Protein AF-A0A2T2S9F9-F1 (afdb_monomer_lite)

Structure (mmCIF, N/CA/C/O backbone):
data_AF-A0A2T2S9F9-F1
#
_entry.id   AF-A0A2T2S9F9-F1
#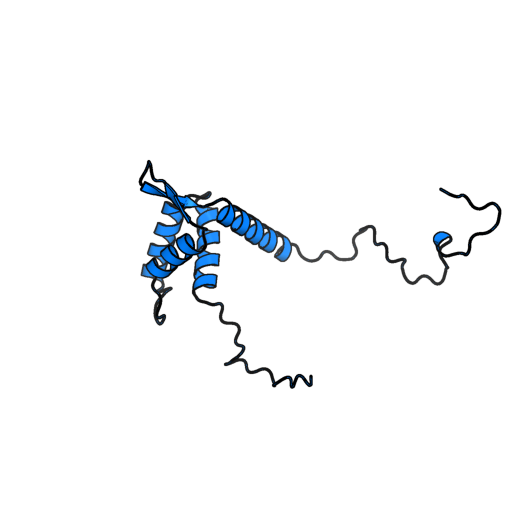
loop_
_atom_site.group_PDB
_atom_site.id
_atom_site.type_symbol
_atom_site.label_atom_id
_atom_site.label_alt_id
_atom_site.label_comp_id
_atom_site.label_asym_id
_atom_site.label_entity_id
_atom_site.label_seq_id
_atom_site.pdbx_PDB_ins_code
_atom_site.Cartn_x
_atom_site.Cartn_y
_atom_site.Cartn_z
_atom_site.occupancy
_atom_site.B_iso_or_equiv
_atom_site.auth_seq_id
_atom_site.auth_comp_id
_atom_site.auth_asym_id
_atom_site.auth_atom_id
_atom_site.pdbx_PDB_model_num
ATOM 1 N N . MET A 1 1 ? 30.263 -14.834 22.578 1.00 55.44 1 MET A N 1
ATOM 2 C CA . MET A 1 1 ? 28.809 -15.093 22.486 1.00 55.44 1 MET A CA 1
ATOM 3 C C . MET A 1 1 ? 28.622 -16.408 21.734 1.00 55.44 1 MET A C 1
ATOM 5 O O . MET A 1 1 ? 29.154 -16.519 20.640 1.00 55.44 1 MET A O 1
ATOM 9 N N . ARG A 1 2 ? 27.994 -17.435 22.327 1.00 53.38 2 ARG A N 1
ATOM 10 C CA . ARG A 1 2 ? 27.664 -18.685 21.612 1.00 53.38 2 ARG A CA 1
ATOM 11 C C . ARG A 1 2 ? 26.220 -18.580 21.139 1.00 53.38 2 ARG A C 1
ATOM 13 O O . ARG A 1 2 ? 25.316 -18.657 21.964 1.00 53.38 2 ARG A O 1
ATOM 20 N N . LEU A 1 3 ? 26.028 -18.392 19.839 1.00 60.91 3 LEU A N 1
ATOM 21 C CA . LEU A 1 3 ? 24.720 -18.535 19.212 1.00 60.91 3 LEU A CA 1
ATOM 22 C C . LEU A 1 3 ? 24.408 -20.034 19.151 1.00 60.91 3 LEU A C 1
ATOM 24 O O . LEU A 1 3 ? 25.190 -20.809 18.600 1.00 60.91 3 LEU A O 1
ATOM 28 N N . ARG A 1 4 ? 23.319 -20.456 19.798 1.00 61.41 4 ARG A N 1
ATOM 29 C CA . ARG A 1 4 ? 22.762 -21.799 19.623 1.00 61.41 4 ARG A CA 1
ATOM 30 C C . ARG A 1 4 ? 21.674 -21.673 18.573 1.00 61.41 4 ARG A C 1
ATOM 32 O O . ARG A 1 4 ? 20.630 -21.101 18.859 1.00 61.41 4 ARG A O 1
ATOM 39 N N . TYR A 1 5 ? 21.950 -22.163 17.375 1.00 69.25 5 TYR A N 1
ATOM 40 C CA . TYR A 1 5 ? 20.922 -22.305 16.357 1.00 69.25 5 TYR A CA 1
ATOM 41 C C . TYR A 1 5 ? 20.004 -23.457 16.774 1.00 69.25 5 TYR A C 1
ATOM 43 O O . TYR A 1 5 ? 20.482 -24.547 17.094 1.00 69.25 5 TYR A O 1
ATOM 51 N N . THR A 1 6 ? 18.708 -23.176 16.866 1.00 79.62 6 THR A N 1
ATOM 52 C CA . THR A 1 6 ? 17.664 -24.190 17.029 1.00 79.62 6 THR A CA 1
ATOM 53 C C . THR A 1 6 ? 17.291 -24.760 15.668 1.00 79.62 6 THR A C 1
ATOM 55 O O . THR A 1 6 ? 17.496 -24.113 14.642 1.00 79.62 6 THR A O 1
ATOM 58 N N . GLU A 1 7 ? 16.771 -25.983 15.664 1.00 77.94 7 GLU A N 1
ATOM 59 C CA . GLU A 1 7 ? 16.262 -26.626 14.455 1.00 77.94 7 GLU A CA 1
ATOM 60 C C . GLU A 1 7 ? 15.059 -25.847 13.899 1.00 77.94 7 GLU A C 1
ATOM 62 O O . GLU A 1 7 ? 14.292 -25.255 14.662 1.00 77.94 7 GLU A O 1
ATOM 67 N N . TRP A 1 8 ? 14.934 -25.817 12.571 1.00 69.62 8 TRP A N 1
ATOM 68 C CA . TRP A 1 8 ? 13.867 -25.105 11.869 1.00 69.62 8 TRP A CA 1
ATOM 69 C C . TRP A 1 8 ? 12.503 -25.742 12.170 1.00 69.62 8 TRP A C 1
ATOM 71 O O . TRP A 1 8 ? 12.283 -26.908 11.849 1.00 69.62 8 TRP A O 1
ATOM 81 N N . ASP A 1 9 ? 11.586 -24.977 12.766 1.00 73.06 9 ASP A N 1
ATOM 82 C CA . ASP A 1 9 ? 10.219 -25.409 13.075 1.00 73.06 9 ASP A CA 1
ATOM 83 C C . ASP A 1 9 ? 9.225 -24.684 12.147 1.00 73.06 9 ASP A C 1
ATOM 85 O O . ASP A 1 9 ? 8.974 -23.500 12.361 1.00 73.06 9 ASP A O 1
ATOM 89 N N . PRO A 1 10 ? 8.622 -25.353 11.143 1.00 62.09 10 PRO A N 1
ATOM 90 C CA . PRO A 1 10 ? 7.686 -24.734 10.199 1.00 62.09 10 PRO A CA 1
ATOM 91 C C . PRO A 1 10 ? 6.437 -24.125 10.845 1.00 62.09 10 PRO A C 1
ATOM 93 O O . PRO A 1 10 ? 5.793 -23.287 10.233 1.00 62.09 10 PRO A O 1
ATOM 96 N N . SER A 1 11 ? 6.071 -24.532 12.063 1.00 62.69 11 SER A N 1
ATOM 97 C CA . SER A 1 11 ? 4.935 -23.945 12.785 1.00 62.69 11 SER A CA 1
ATOM 98 C C . SER A 1 11 ? 5.303 -22.639 13.495 1.00 62.69 11 SER A C 1
ATOM 100 O O . SER A 1 11 ? 4.455 -21.775 13.690 1.00 62.69 11 SER A O 1
ATOM 102 N N . ARG A 1 12 ? 6.582 -22.470 13.857 1.00 57.78 12 ARG A N 1
ATOM 103 C CA . ARG A 1 12 ? 7.119 -21.264 14.514 1.00 57.78 12 ARG A CA 1
ATOM 104 C C . ARG A 1 12 ? 7.865 -20.337 13.563 1.00 57.78 12 ARG A C 1
ATOM 106 O O . ARG A 1 12 ? 8.151 -19.200 13.921 1.00 57.78 12 ARG A O 1
ATOM 113 N N . HIS A 1 13 ? 8.303 -20.857 12.427 1.00 64.75 13 HIS A N 1
ATOM 114 C CA . HIS A 1 13 ? 9.096 -20.184 11.394 1.00 64.75 13 HIS A CA 1
ATOM 115 C C . HIS A 1 13 ? 8.369 -20.254 10.042 1.00 64.75 13 HIS A C 1
ATOM 117 O O . HIS A 1 13 ? 8.976 -20.078 8.990 1.00 64.75 13 HIS A O 1
ATOM 123 N N . GLY A 1 14 ? 7.073 -20.579 10.085 1.00 56.12 14 GLY A N 1
ATOM 124 C CA . GLY A 1 14 ? 6.215 -20.741 8.927 1.00 56.12 14 GLY A CA 1
ATOM 125 C C . GLY A 1 14 ? 6.154 -19.496 8.062 1.00 56.12 14 GLY A C 1
ATOM 126 O O . GLY A 1 14 ? 6.226 -18.368 8.536 1.00 56.12 14 GLY A O 1
ATOM 127 N N . SER A 1 15 ? 6.006 -19.762 6.774 1.00 57.06 15 SER A N 1
ATOM 128 C CA . SER A 1 15 ? 6.021 -18.847 5.639 1.00 57.06 15 SER A CA 1
ATOM 129 C C . SER A 1 15 ? 4.687 -18.137 5.385 1.00 57.06 15 SER A C 1
ATOM 131 O O . SER A 1 15 ? 4.430 -17.750 4.249 1.00 57.06 15 SER A O 1
ATOM 133 N N . GLN A 1 16 ? 3.802 -18.033 6.382 1.00 68.19 16 GLN A N 1
ATOM 134 C CA . GLN A 1 16 ? 2.577 -17.250 6.212 1.00 68.19 16 GLN A CA 1
ATOM 135 C C . GLN A 1 16 ? 2.956 -15.778 6.278 1.00 68.19 16 GLN A C 1
ATOM 137 O O . GLN A 1 16 ? 3.488 -15.314 7.293 1.00 68.19 16 GLN A O 1
ATOM 142 N N . LYS A 1 17 ? 2.747 -15.078 5.161 1.00 79.94 17 LYS A N 1
ATOM 143 C CA . LYS A 1 17 ? 2.916 -13.633 5.119 1.00 79.94 17 LYS A CA 1
ATOM 144 C C . LYS A 1 17 ? 1.980 -13.031 6.180 1.00 79.94 17 LYS A C 1
ATOM 146 O O . LYS A 1 17 ? 0.889 -13.544 6.421 1.00 79.94 17 LYS A O 1
ATOM 151 N N . PRO A 1 18 ? 2.398 -11.984 6.904 1.00 90.19 18 PRO A N 1
ATOM 152 C CA . PRO A 1 18 ? 1.476 -11.239 7.746 1.00 90.19 18 PRO A CA 1
ATOM 153 C C . PRO A 1 18 ? 0.294 -10.744 6.903 1.00 90.19 18 PRO A C 1
ATOM 155 O O . PRO A 1 18 ? 0.521 -10.231 5.814 1.00 90.19 18 PRO A O 1
ATOM 158 N N . LEU A 1 19 ? -0.933 -10.791 7.432 1.00 91.50 19 LEU A N 1
ATOM 159 C CA . LEU A 1 19 ? -2.142 -10.334 6.720 1.00 91.50 19 LEU A CA 1
ATOM 160 C C . LEU A 1 19 ? -1.981 -8.947 6.078 1.00 91.50 19 LEU A C 1
ATOM 162 O O . LEU A 1 19 ? -2.434 -8.717 4.967 1.00 91.50 19 LEU A O 1
ATOM 166 N N . PHE A 1 20 ? -1.303 -8.019 6.763 1.00 94.56 20 PHE A N 1
ATOM 167 C CA . PHE A 1 20 ? -1.023 -6.701 6.191 1.00 94.56 20 PHE A CA 1
ATOM 168 C C . PHE A 1 20 ? -0.222 -6.796 4.888 1.00 94.56 20 PHE A C 1
ATOM 170 O O . PHE A 1 20 ? -0.514 -6.057 3.964 1.00 94.56 20 PHE A O 1
ATOM 177 N N . GLU A 1 21 ? 0.811 -7.641 4.834 1.00 93.00 21 GLU A N 1
ATOM 178 C CA . GLU A 1 21 ? 1.633 -7.808 3.630 1.00 93.00 21 GLU A CA 1
ATOM 179 C C . GLU A 1 21 ? 0.817 -8.447 2.507 1.00 93.00 21 GLU A C 1
ATOM 181 O O . GLU A 1 21 ? 0.895 -7.981 1.382 1.00 93.00 21 GLU A O 1
ATOM 186 N N . GLU A 1 22 ? -0.037 -9.425 2.819 1.00 93.00 22 GLU 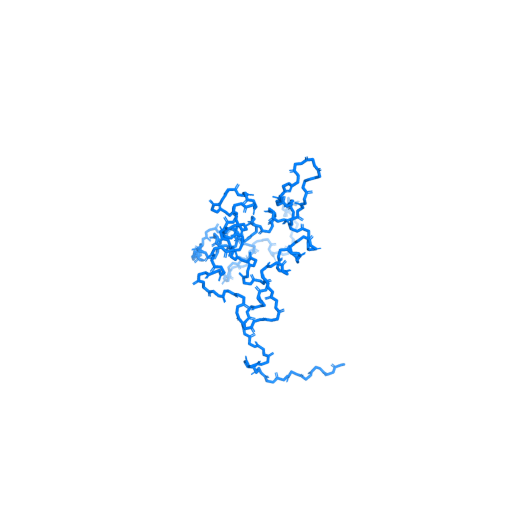A N 1
ATOM 187 C CA . GLU A 1 22 ? -0.940 -10.030 1.829 1.00 93.00 22 GLU A CA 1
ATOM 188 C C . GLU A 1 22 ? -1.921 -9.006 1.238 1.00 93.00 22 GLU A C 1
ATOM 190 O O . GLU A 1 22 ? -2.040 -8.887 0.020 1.00 93.00 22 GLU A O 1
ATOM 195 N N . LEU A 1 23 ? -2.578 -8.215 2.093 1.00 96.25 23 LEU A N 1
ATOM 196 C CA . LEU A 1 23 ? -3.484 -7.149 1.657 1.00 96.25 23 LEU A CA 1
ATOM 197 C C . LEU A 1 23 ? -2.742 -6.008 0.955 1.00 96.25 23 LEU A C 1
ATOM 199 O O . LEU A 1 23 ? -3.305 -5.367 0.073 1.00 96.25 23 LEU A O 1
ATOM 203 N N . PHE A 1 24 ? -1.495 -5.731 1.342 1.00 96.81 24 PHE A N 1
ATOM 204 C CA . PHE A 1 24 ? -0.682 -4.695 0.717 1.00 96.81 24 PHE A CA 1
ATOM 205 C C . PHE A 1 24 ? -0.257 -5.087 -0.693 1.00 96.81 24 PHE A C 1
ATOM 207 O O . PHE A 1 24 ? -0.410 -4.264 -1.588 1.00 96.81 24 PHE A O 1
ATOM 214 N N . ASP A 1 25 ? 0.202 -6.322 -0.892 1.00 95.12 25 ASP A N 1
ATOM 215 C CA . ASP A 1 25 ? 0.533 -6.847 -2.217 1.00 95.12 25 ASP A CA 1
ATOM 216 C C . ASP A 1 25 ? -0.708 -6.778 -3.126 1.00 95.12 25 ASP A C 1
ATOM 218 O O . ASP A 1 25 ? -0.665 -6.164 -4.189 1.00 95.12 25 ASP A O 1
ATOM 222 N N . LEU A 1 26 ? -1.860 -7.268 -2.646 1.00 96.19 26 LEU A N 1
ATOM 223 C CA . LEU A 1 26 ? -3.123 -7.183 -3.387 1.00 96.19 26 LEU A CA 1
ATOM 224 C C . LEU A 1 26 ? -3.531 -5.731 -3.687 1.00 96.19 26 LEU A C 1
ATOM 226 O O . LEU A 1 26 ? -3.981 -5.420 -4.786 1.00 96.19 26 LEU A O 1
ATOM 230 N N . PHE A 1 27 ? -3.375 -4.817 -2.730 1.00 97.44 27 PHE A N 1
ATOM 231 C CA . PHE A 1 27 ? -3.656 -3.398 -2.942 1.00 97.44 27 PHE A CA 1
ATOM 232 C C . PHE A 1 27 ? -2.735 -2.772 -4.000 1.00 97.44 27 PHE A C 1
ATOM 234 O O . PHE A 1 27 ? -3.196 -1.946 -4.785 1.00 97.44 27 PHE A O 1
ATOM 241 N N . GLN A 1 28 ? -1.453 -3.151 -4.046 1.00 96.19 28 GLN A N 1
ATOM 242 C CA . GLN A 1 28 ? -0.524 -2.691 -5.082 1.00 96.19 28 GLN A CA 1
ATOM 243 C C . GLN A 1 28 ? -0.946 -3.186 -6.471 1.00 96.19 28 GLN A C 1
ATOM 245 O O . GLN A 1 28 ? -0.954 -2.384 -7.407 1.00 96.19 28 GLN A O 1
ATOM 250 N N . ASP A 1 29 ? -1.373 -4.444 -6.585 1.00 95.50 29 ASP A N 1
ATOM 251 C CA . ASP A 1 29 ? -1.896 -4.998 -7.837 1.00 95.50 29 ASP A CA 1
ATOM 252 C C . ASP A 1 29 ? -3.144 -4.229 -8.295 1.00 95.50 29 ASP A C 1
ATOM 254 O O . ASP A 1 29 ? -3.259 -3.837 -9.458 1.00 95.50 29 ASP A O 1
ATOM 258 N N . LEU A 1 30 ? -4.078 -3.957 -7.379 1.00 97.00 30 LEU A N 1
ATOM 259 C CA . LEU A 1 30 ? -5.287 -3.188 -7.683 1.00 97.00 30 LEU A CA 1
ATOM 260 C C . LEU A 1 30 ? -4.953 -1.755 -8.108 1.00 97.00 30 LEU A C 1
ATOM 262 O O . LEU A 1 30 ? -5.505 -1.282 -9.097 1.00 97.00 30 LEU A O 1
ATOM 266 N N . LEU A 1 31 ? -4.010 -1.094 -7.429 1.00 96.06 31 LEU A N 1
ATOM 267 C CA . LEU A 1 31 ? -3.531 0.238 -7.806 1.00 96.06 31 LEU A CA 1
ATOM 268 C C . LEU A 1 31 ? -2.956 0.282 -9.223 1.00 96.06 31 LEU A C 1
ATOM 270 O O . LEU A 1 31 ? -3.122 1.282 -9.919 1.00 96.06 31 LEU A O 1
ATOM 274 N N . GLU A 1 32 ? -2.262 -0.766 -9.666 1.00 93.88 32 GLU A N 1
ATOM 275 C CA . GLU A 1 32 ? -1.793 -0.840 -11.050 1.00 93.88 32 GLU A CA 1
ATOM 276 C C . GLU A 1 32 ? -2.971 -0.886 -12.033 1.00 93.88 32 GLU A C 1
ATOM 278 O O . GLU A 1 32 ? -2.991 -0.147 -13.022 1.00 93.88 32 GLU A O 1
ATOM 283 N N . HIS A 1 33 ? -3.988 -1.695 -11.729 1.00 95.50 33 HIS A N 1
ATOM 284 C CA . HIS A 1 33 ? -5.167 -1.860 -12.579 1.00 95.50 33 HIS A CA 1
ATOM 285 C C . HIS A 1 33 ? -6.078 -0.625 -12.607 1.00 95.50 33 HIS A C 1
ATOM 287 O O . HIS A 1 33 ? -6.742 -0.391 -13.618 1.00 95.50 33 HIS A O 1
ATOM 293 N N . THR A 1 34 ? -6.074 0.187 -11.549 1.00 96.12 34 THR A N 1
ATOM 294 C CA . THR A 1 34 ? -6.812 1.460 -11.463 1.00 96.12 34 THR A CA 1
ATOM 295 C C . THR A 1 34 ? -5.964 2.669 -11.871 1.00 96.12 34 THR A C 1
ATOM 297 O O . THR A 1 34 ? -6.342 3.815 -11.641 1.00 96.12 34 THR A O 1
ATOM 300 N N . ALA A 1 35 ? -4.796 2.447 -12.487 1.00 93.38 35 ALA A N 1
ATOM 301 C CA . ALA A 1 35 ? -3.877 3.504 -12.917 1.00 93.38 35 ALA A CA 1
ATOM 302 C C . ALA A 1 35 ? -3.471 4.487 -11.794 1.00 93.38 35 ALA A C 1
ATOM 304 O O . ALA A 1 35 ? -3.187 5.660 -12.052 1.00 93.38 35 ALA A O 1
ATOM 305 N N . GLY A 1 36 ? -3.395 3.995 -10.556 1.00 92.25 36 GLY A N 1
ATOM 306 C CA . GLY A 1 36 ? -3.006 4.753 -9.370 1.00 92.25 36 GLY A CA 1
ATOM 307 C C . GLY A 1 36 ? -4.158 5.431 -8.626 1.00 92.25 36 GLY A C 1
ATOM 308 O O . GLY A 1 36 ? -3.883 6.134 -7.653 1.00 92.25 36 GLY A O 1
ATOM 309 N N . ASP A 1 37 ? -5.412 5.230 -9.041 1.00 95.12 37 ASP A N 1
ATOM 310 C CA . ASP A 1 37 ? -6.580 5.708 -8.299 1.00 95.12 37 ASP A CA 1
ATOM 311 C C . ASP A 1 37 ? -6.744 4.899 -7.001 1.00 95.12 37 ASP A C 1
ATOM 313 O O . ASP A 1 37 ? -7.037 3.698 -7.018 1.00 95.12 37 ASP A O 1
ATOM 317 N N . ALA A 1 38 ? -6.491 5.562 -5.870 1.00 95.75 38 ALA A N 1
ATOM 318 C CA . ALA A 1 38 ? -6.520 4.939 -4.554 1.00 95.75 38 ALA A CA 1
ATOM 319 C C . ALA A 1 38 ? -7.944 4.635 -4.083 1.00 95.75 38 ALA A C 1
ATOM 321 O O . ALA A 1 38 ? -8.144 3.623 -3.415 1.00 95.75 38 ALA A O 1
ATOM 322 N N . GLU A 1 39 ? -8.915 5.491 -4.403 1.00 95.38 39 GLU A N 1
ATOM 323 C CA . GLU A 1 39 ? -10.302 5.298 -3.981 1.00 95.38 39 GLU A CA 1
ATOM 324 C C . GLU A 1 39 ? -10.897 4.099 -4.712 1.00 95.38 39 GLU A C 1
ATOM 326 O O . GLU A 1 39 ? -11.425 3.189 -4.072 1.00 95.38 39 GLU A O 1
ATOM 331 N N . GLU A 1 40 ? -10.700 4.031 -6.031 1.00 96.69 40 GLU A N 1
ATOM 332 C CA . GLU A 1 40 ? -11.166 2.897 -6.828 1.00 96.69 40 GLU A CA 1
ATOM 333 C C . GLU A 1 40 ? -10.498 1.583 -6.391 1.00 96.69 40 GLU A C 1
ATOM 335 O O . GLU A 1 40 ? -11.175 0.566 -6.221 1.00 96.69 40 GLU A O 1
ATOM 340 N N . ALA A 1 41 ? -9.186 1.599 -6.127 1.00 97.56 41 ALA A N 1
ATOM 341 C CA . ALA A 1 41 ? -8.467 0.412 -5.664 1.00 97.56 41 ALA A CA 1
ATOM 342 C C . ALA A 1 41 ? -8.970 -0.078 -4.294 1.00 97.56 41 ALA A C 1
ATOM 344 O O . ALA A 1 41 ? -9.136 -1.283 -4.088 1.00 97.56 41 ALA A O 1
ATOM 345 N N . LEU A 1 42 ? -9.239 0.837 -3.356 1.00 96.88 42 LE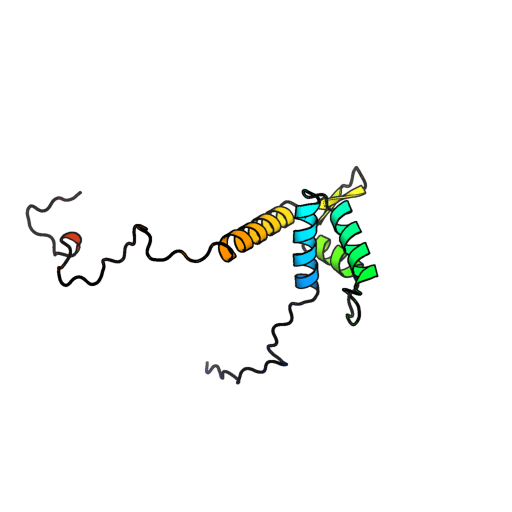U A N 1
ATOM 346 C CA . LEU A 1 42 ? -9.793 0.498 -2.042 1.00 96.88 42 LEU A CA 1
ATOM 347 C C . LEU A 1 42 ? -11.227 -0.033 -2.140 1.00 96.88 42 LEU A C 1
ATOM 349 O O . LEU A 1 42 ? -11.580 -0.975 -1.428 1.00 96.88 42 LEU A O 1
ATOM 353 N N . ASP A 1 43 ? -12.039 0.520 -3.037 1.00 97.31 43 ASP A N 1
ATOM 354 C CA . ASP A 1 43 ? -13.395 0.037 -3.288 1.00 97.31 43 ASP A CA 1
ATOM 355 C C . ASP A 1 43 ? -13.400 -1.365 -3.907 1.00 97.31 43 ASP A C 1
ATOM 357 O O . ASP A 1 43 ? -14.248 -2.196 -3.566 1.00 97.31 43 ASP A O 1
ATOM 361 N N . TRP A 1 44 ? -12.454 -1.675 -4.795 1.00 98.06 44 TRP A N 1
ATOM 362 C CA . TRP A 1 44 ? -12.297 -3.028 -5.336 1.00 98.06 44 TRP A CA 1
ATOM 363 C C . TRP A 1 44 ? -11.799 -4.002 -4.268 1.00 98.06 44 TRP A C 1
ATOM 365 O O . TRP A 1 44 ? -12.296 -5.125 -4.183 1.00 98.06 44 TRP A O 1
ATOM 375 N N . LEU A 1 45 ? -10.877 -3.567 -3.407 1.00 97.56 45 LEU A N 1
ATOM 376 C CA . LEU A 1 45 ? -10.383 -4.375 -2.294 1.00 97.56 45 LEU A CA 1
ATOM 377 C C . LEU A 1 45 ? -11.504 -4.736 -1.308 1.00 97.56 45 LEU A C 1
ATOM 379 O O . LEU A 1 45 ? -11.585 -5.879 -0.864 1.00 97.56 45 LEU A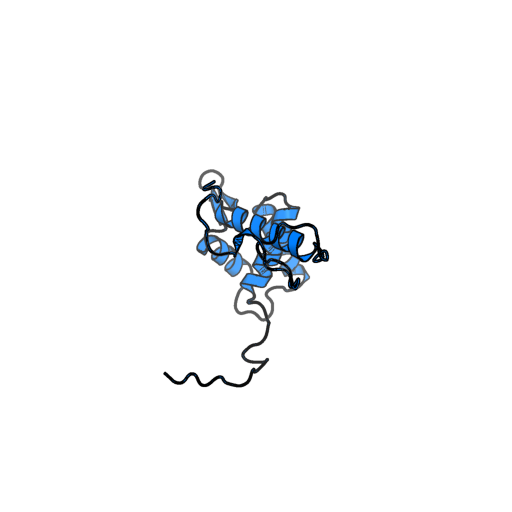 O 1
ATOM 383 N N . ARG A 1 46 ? -12.410 -3.792 -1.023 1.00 97.19 46 ARG A N 1
ATOM 384 C CA . ARG A 1 46 ? -13.619 -4.022 -0.211 1.00 97.19 46 ARG A CA 1
ATOM 385 C C . ARG A 1 46 ? -14.546 -5.059 -0.834 1.00 97.19 46 ARG A C 1
ATOM 387 O O . ARG A 1 46 ? -14.968 -5.986 -0.155 1.00 97.19 46 ARG A O 1
ATOM 394 N N . GLN A 1 47 ? -14.806 -4.948 -2.135 1.00 97.31 47 GLN A N 1
ATOM 395 C CA . GLN A 1 47 ? -15.623 -5.930 -2.855 1.00 97.31 47 GLN A CA 1
ATOM 396 C C . GLN A 1 47 ? -15.000 -7.332 -2.845 1.00 97.31 47 GLN A C 1
ATOM 398 O O . GLN A 1 47 ? -15.724 -8.326 -2.817 1.00 97.31 47 GLN A O 1
ATOM 403 N N . LEU A 1 48 ? -13.668 -7.423 -2.873 1.00 97.19 48 LEU A N 1
ATOM 404 C CA . LEU A 1 48 ? -12.960 -8.696 -2.766 1.00 97.19 48 LEU A CA 1
ATOM 405 C C . LEU A 1 48 ? -13.035 -9.282 -1.353 1.00 97.19 48 LEU A C 1
ATOM 407 O O . LEU A 1 48 ? -13.253 -10.485 -1.235 1.00 97.19 48 LEU A O 1
ATOM 411 N N . ASP A 1 49 ? -12.902 -8.466 -0.305 1.00 96.19 49 ASP A N 1
ATOM 412 C CA . ASP A 1 49 ? -13.095 -8.905 1.087 1.00 96.19 49 ASP A CA 1
ATOM 413 C C . ASP A 1 49 ? -14.519 -9.426 1.310 1.00 96.19 49 ASP A C 1
ATOM 415 O O . ASP A 1 49 ? -14.681 -10.536 1.803 1.00 96.19 49 ASP A O 1
ATOM 419 N N . ASP A 1 50 ? -15.540 -8.721 0.815 1.00 95.56 50 ASP A N 1
ATOM 420 C CA . ASP A 1 50 ? -16.941 -9.163 0.892 1.00 95.56 50 ASP A CA 1
ATOM 421 C C . ASP A 1 50 ? -17.206 -10.494 0.155 1.00 95.56 50 ASP A C 1
ATOM 423 O O . ASP A 1 50 ? -18.130 -11.235 0.499 1.00 95.56 50 ASP A O 1
ATOM 427 N N . ALA A 1 51 ? -16.447 -10.786 -0.906 1.00 96.19 51 ALA A N 1
ATOM 428 C CA . ALA A 1 51 ? -16.641 -11.971 -1.743 1.00 96.19 51 ALA A CA 1
ATOM 429 C C . ALA A 1 51 ? -15.797 -13.183 -1.315 1.00 96.19 51 ALA A C 1
ATOM 431 O O . ALA A 1 51 ? -16.146 -14.321 -1.650 1.00 96.19 51 ALA A O 1
ATOM 432 N N . HIS A 1 52 ? -14.666 -12.938 -0.655 1.00 95.50 52 HIS A N 1
ATOM 433 C CA . HIS A 1 52 ? -13.644 -13.944 -0.368 1.00 95.50 52 HIS A CA 1
ATOM 434 C C . HIS A 1 52 ? -13.205 -13.989 1.093 1.00 95.50 52 HIS A C 1
ATOM 436 O O . HIS A 1 52 ? -12.305 -14.768 1.404 1.00 95.50 52 HIS A O 1
ATOM 442 N N . ASP A 1 53 ? -13.829 -13.191 1.959 1.00 93.62 53 ASP A N 1
ATOM 443 C CA . ASP A 1 53 ? -13.604 -13.203 3.399 1.00 93.62 53 ASP A CA 1
ATOM 444 C C . ASP A 1 53 ? -12.108 -13.006 3.739 1.00 93.62 53 ASP A C 1
ATOM 446 O O . ASP A 1 53 ? -11.533 -13.717 4.566 1.00 93.62 53 ASP A O 1
ATOM 450 N N . LEU A 1 54 ? -11.442 -12.049 3.069 1.00 92.06 54 LEU A N 1
ATOM 451 C CA . LEU A 1 54 ? -9.980 -11.852 3.130 1.00 92.06 54 LEU A CA 1
ATOM 452 C C . LEU A 1 54 ? -9.473 -11.588 4.555 1.00 92.06 54 LEU A C 1
ATOM 454 O O . LEU A 1 54 ? -8.326 -11.895 4.883 1.00 92.06 54 LEU A O 1
ATOM 458 N N . THR A 1 55 ? -10.318 -11.004 5.400 1.00 91.44 55 THR A N 1
ATOM 459 C CA . THR A 1 55 ? -10.016 -10.703 6.802 1.00 91.44 55 THR A CA 1
ATOM 460 C C . THR A 1 55 ? -10.641 -11.686 7.798 1.00 91.44 55 THR A C 1
ATOM 462 O O . THR A 1 55 ? -10.445 -11.546 9.010 1.00 91.44 55 THR A O 1
ATOM 465 N N . GLU A 1 56 ? -11.353 -12.719 7.337 1.00 90.62 56 GLU A N 1
ATOM 466 C CA . GLU A 1 56 ? -12.017 -13.671 8.228 1.00 90.62 56 GLU A CA 1
ATOM 467 C C . GLU A 1 56 ? -11.005 -14.504 9.032 1.00 90.62 56 GLU A C 1
ATOM 469 O O . GLU A 1 56 ? -10.001 -15.011 8.533 1.00 90.62 56 GLU A O 1
ATOM 474 N N . GLY A 1 57 ? -11.265 -14.638 10.337 1.00 85.69 57 GLY A N 1
ATOM 475 C CA . GLY A 1 57 ? -10.377 -15.351 11.259 1.00 85.69 57 GLY A CA 1
ATOM 476 C C . GLY A 1 57 ? -9.177 -14.532 11.756 1.00 85.69 57 GLY A C 1
ATOM 477 O O . GLY A 1 57 ? -8.377 -15.056 12.532 1.00 85.69 57 GLY A O 1
ATOM 478 N N . SER A 1 58 ? -9.070 -13.259 11.362 1.00 87.81 58 SER A N 1
ATOM 479 C CA . SER A 1 58 ? -8.106 -12.284 11.884 1.00 87.81 58 SER A CA 1
ATOM 480 C C . SER A 1 58 ? -8.727 -11.388 12.963 1.00 87.81 58 SER A C 1
ATOM 482 O O . SER A 1 58 ? -9.927 -11.129 12.968 1.00 87.81 58 SER A O 1
ATOM 484 N N . ASP A 1 59 ? -7.890 -10.851 13.856 1.00 90.38 59 ASP A N 1
ATOM 485 C CA . ASP A 1 59 ? -8.278 -9.788 14.798 1.00 90.38 59 ASP A CA 1
ATOM 486 C C . ASP A 1 59 ? -8.322 -8.391 14.140 1.00 90.38 59 ASP A C 1
ATOM 488 O O . ASP A 1 59 ? -8.682 -7.409 14.789 1.00 90.38 59 ASP A O 1
ATOM 492 N N . LYS A 1 60 ? -7.886 -8.287 12.878 1.00 90.94 60 LYS A N 1
ATOM 493 C CA . LYS A 1 60 ? -7.818 -7.050 12.091 1.00 90.94 60 LYS A CA 1
ATOM 494 C C . LYS A 1 60 ? -8.834 -7.069 10.959 1.00 90.94 60 LYS A C 1
ATOM 496 O O . LYS A 1 60 ? -8.925 -8.064 10.246 1.00 90.94 60 LYS A O 1
ATOM 501 N N . THR A 1 61 ? -9.491 -5.936 10.762 1.00 94.25 61 THR A N 1
ATOM 502 C CA . THR A 1 61 ? -10.439 -5.672 9.674 1.00 94.25 61 THR A CA 1
ATOM 503 C C . THR A 1 61 ? -9.774 -4.962 8.495 1.00 94.25 61 THR A C 1
ATOM 505 O O . THR A 1 61 ? -8.623 -4.515 8.578 1.00 94.25 61 THR A O 1
ATOM 508 N N . LEU A 1 62 ? -10.512 -4.803 7.394 1.00 94.94 62 LEU A N 1
ATOM 509 C CA . LEU A 1 62 ? -10.037 -4.032 6.250 1.00 94.94 62 LEU A CA 1
ATOM 510 C C . LEU A 1 62 ? -9.895 -2.533 6.570 1.00 94.94 62 LEU A C 1
ATOM 512 O O . LEU A 1 62 ? -8.970 -1.883 6.088 1.00 94.94 62 LEU A O 1
ATOM 516 N N . ASP A 1 63 ? -10.741 -1.988 7.446 1.00 94.75 63 ASP A N 1
ATOM 517 C CA . ASP A 1 63 ? -10.591 -0.607 7.916 1.00 94.75 63 ASP A CA 1
ATOM 518 C C . ASP A 1 63 ? -9.308 -0.434 8.749 1.00 94.75 63 ASP A C 1
ATOM 520 O O . ASP A 1 63 ? -8.601 0.564 8.594 1.00 94.75 63 ASP A O 1
ATOM 524 N N . ASP A 1 64 ? -8.928 -1.434 9.558 1.00 96.06 64 ASP A N 1
ATOM 525 C CA . ASP A 1 64 ? -7.637 -1.421 10.264 1.00 96.06 64 ASP A CA 1
ATOM 526 C C . ASP A 1 64 ? -6.454 -1.419 9.287 1.00 96.06 64 ASP A C 1
ATOM 528 O O . ASP A 1 64 ? -5.436 -0.770 9.544 1.00 96.06 64 ASP A O 1
ATOM 532 N N . PHE A 1 65 ? -6.574 -2.126 8.159 1.00 96.81 65 PHE A N 1
ATOM 533 C CA . PHE A 1 65 ? -5.572 -2.105 7.095 1.00 96.81 65 PHE A CA 1
ATOM 534 C C . PHE A 1 65 ? -5.452 -0.714 6.454 1.00 96.81 65 PHE A C 1
ATOM 536 O O . PHE A 1 65 ? -4.335 -0.209 6.316 1.00 96.81 65 PHE A O 1
ATOM 543 N N . ILE A 1 66 ? -6.573 -0.060 6.134 1.00 95.75 66 ILE A N 1
ATOM 544 C CA . ILE A 1 66 ? -6.595 1.298 5.563 1.00 95.75 66 ILE A CA 1
ATOM 545 C C . ILE A 1 66 ? -5.955 2.306 6.526 1.00 95.75 66 ILE A C 1
ATOM 547 O O . ILE A 1 66 ? -5.097 3.103 6.132 1.00 95.75 66 ILE A O 1
ATOM 551 N N . GLU A 1 67 ? -6.299 2.246 7.810 1.00 95.88 67 GLU A N 1
ATOM 552 C CA . GLU A 1 67 ? -5.680 3.100 8.827 1.00 95.88 67 GLU A CA 1
ATOM 553 C C . GLU A 1 67 ? -4.187 2.793 9.000 1.00 95.88 67 GLU A C 1
ATOM 555 O O . GLU A 1 67 ? -3.360 3.694 9.185 1.00 95.88 67 GLU A O 1
ATOM 560 N N . GLU A 1 68 ? -3.792 1.526 8.868 1.00 96.88 68 GLU A N 1
ATOM 561 C CA . GLU A 1 68 ? -2.389 1.133 8.863 1.00 96.88 68 GLU A CA 1
ATOM 562 C C . GLU A 1 68 ? -1.635 1.673 7.629 1.00 96.88 68 GLU A C 1
ATOM 564 O O . GLU A 1 68 ? -0.488 2.111 7.776 1.00 96.88 68 GLU A O 1
ATOM 569 N N . LEU A 1 69 ? -2.263 1.748 6.447 1.00 97.19 69 LEU A N 1
ATOM 570 C CA . LEU A 1 69 ? -1.696 2.402 5.258 1.00 97.19 69 LEU A CA 1
ATOM 571 C C . LEU A 1 69 ? -1.452 3.896 5.492 1.00 97.19 69 LEU A C 1
ATOM 573 O O . LEU A 1 69 ? -0.346 4.380 5.218 1.00 97.19 69 LEU A O 1
ATOM 577 N N . LYS A 1 70 ? -2.435 4.616 6.046 1.00 95.75 70 LYS A N 1
ATOM 578 C CA . LYS A 1 70 ? -2.296 6.037 6.413 1.00 95.75 70 LYS A CA 1
ATOM 579 C C . LYS A 1 70 ? -1.174 6.231 7.430 1.00 95.75 70 LYS A C 1
ATOM 581 O O . LYS A 1 70 ? -0.261 7.028 7.220 1.00 95.75 70 LYS A O 1
ATOM 586 N N . LYS A 1 71 ? -1.154 5.422 8.495 1.00 96.81 71 LYS A N 1
ATOM 587 C CA . LYS A 1 71 ? -0.119 5.465 9.544 1.00 96.81 71 LYS A CA 1
ATOM 588 C C . LYS A 1 71 ? 1.283 5.184 9.006 1.00 96.81 71 LYS A C 1
ATOM 590 O O . LYS A 1 71 ? 2.256 5.793 9.451 1.00 96.81 71 LYS A O 1
ATOM 595 N N . ARG A 1 72 ? 1.409 4.251 8.060 1.00 96.50 72 ARG A N 1
ATOM 596 C CA . ARG A 1 72 ? 2.675 3.943 7.379 1.00 96.50 72 ARG A CA 1
ATOM 597 C C . ARG A 1 72 ? 3.023 4.985 6.306 1.00 96.50 72 ARG A C 1
ATOM 599 O O . ARG A 1 72 ? 4.131 4.919 5.769 1.00 96.50 72 ARG A O 1
ATOM 606 N N . GLY A 1 73 ? 2.145 5.947 6.025 1.00 96.62 73 GLY A N 1
ATOM 607 C CA . GLY A 1 73 ? 2.354 7.034 5.072 1.00 96.62 73 GLY A CA 1
ATOM 608 C C . GLY A 1 73 ? 2.239 6.602 3.614 1.00 96.62 73 GLY A C 1
ATOM 609 O O . GLY A 1 73 ? 2.905 7.190 2.767 1.00 96.62 73 GLY A O 1
ATOM 610 N N . TYR A 1 74 ? 1.477 5.547 3.324 1.00 97.06 74 TYR A N 1
ATOM 611 C CA . TYR A 1 74 ? 1.164 5.116 1.957 1.00 97.06 74 TYR A CA 1
ATOM 612 C C . TYR A 1 74 ? -0.035 5.861 1.374 1.00 97.06 74 TYR A C 1
ATOM 614 O O . TYR A 1 74 ? -0.052 6.124 0.176 1.00 97.06 74 TYR A O 1
ATOM 622 N N . LEU A 1 75 ? -0.973 6.257 2.233 1.00 96.50 75 LEU A N 1
ATOM 623 C CA . LEU A 1 75 ? -2.132 7.067 1.883 1.00 96.50 75 LEU A CA 1
ATOM 624 C C . LEU A 1 75 ? -2.080 8.416 2.600 1.00 96.50 75 LEU A C 1
ATOM 626 O O . LEU A 1 75 ? -1.521 8.523 3.697 1.00 96.50 75 LEU A O 1
ATOM 630 N N . ARG A 1 76 ? -2.679 9.427 1.978 1.00 94.25 76 ARG A N 1
ATOM 631 C CA . ARG A 1 76 ? -2.971 10.737 2.567 1.00 94.25 76 ARG A CA 1
ATOM 632 C C . ARG A 1 76 ? -4.409 11.129 2.241 1.00 94.25 76 ARG A C 1
ATOM 634 O O . ARG A 1 76 ? -4.937 10.690 1.227 1.00 94.25 76 ARG A O 1
ATOM 641 N N . GLU A 1 77 ? -5.007 11.946 3.093 1.00 89.94 77 GLU A N 1
ATOM 642 C CA . GLU A 1 77 ? -6.263 12.628 2.777 1.00 89.94 77 GLU A CA 1
ATOM 643 C C . GLU A 1 77 ? -5.926 13.998 2.187 1.00 89.94 77 GLU A C 1
ATOM 645 O O . GLU A 1 77 ? -5.070 14.711 2.726 1.00 89.94 77 GLU A O 1
ATOM 650 N N . ASP A 1 78 ? -6.555 14.339 1.068 1.00 83.19 78 ASP A N 1
ATOM 651 C CA . ASP A 1 78 ? -6.538 15.692 0.533 1.00 83.19 78 ASP A CA 1
ATOM 652 C C . ASP A 1 78 ? -7.493 16.561 1.367 1.00 83.19 78 ASP A C 1
ATOM 654 O O . ASP A 1 78 ? -8.688 16.282 1.468 1.00 83.19 78 ASP A O 1
ATOM 658 N N . GLU A 1 79 ? -6.966 17.599 2.020 1.00 75.12 79 GLU A N 1
ATOM 659 C CA . GLU A 1 79 ? -7.755 18.470 2.902 1.00 75.12 79 GLU A CA 1
ATOM 660 C C . GLU A 1 79 ? -8.748 19.365 2.134 1.00 75.12 79 GLU A C 1
ATOM 662 O O . GLU A 1 79 ? -9.694 19.876 2.741 1.00 75.12 79 GLU A O 1
ATOM 667 N N . GLU A 1 80 ? -8.549 19.580 0.829 1.00 75.19 80 GLU A N 1
ATOM 668 C CA . GLU A 1 80 ? -9.415 20.420 -0.004 1.00 75.19 80 GLU A CA 1
ATOM 669 C C . GLU A 1 80 ? -10.589 19.627 -0.589 1.00 75.19 80 GLU A C 1
ATOM 671 O O . GLU A 1 80 ? -11.717 20.129 -0.593 1.00 75.19 80 GLU A O 1
ATOM 676 N N . GLU A 1 81 ? -10.347 18.394 -1.041 1.00 73.19 81 GLU A N 1
ATOM 677 C CA . GLU A 1 81 ? -11.372 17.558 -1.687 1.00 73.19 81 GLU A CA 1
ATOM 678 C C . GLU A 1 81 ? -11.926 16.440 -0.790 1.00 73.19 81 GLU A C 1
ATOM 680 O O . GLU A 1 81 ? -12.987 15.885 -1.078 1.00 73.19 81 GLU A O 1
ATOM 685 N N . GLY A 1 82 ? -11.267 16.144 0.335 1.00 79.25 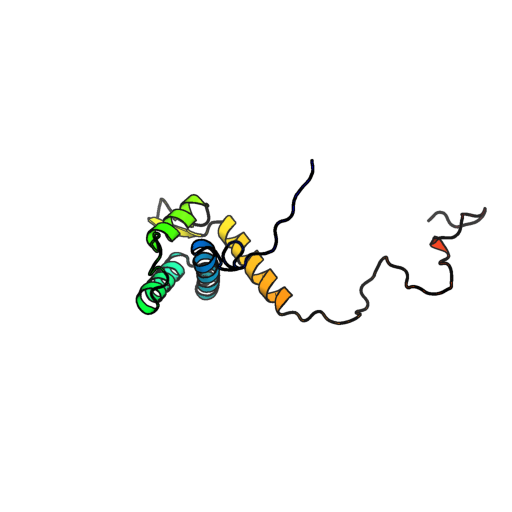82 GLY A N 1
ATOM 686 C CA . GLY A 1 82 ? -11.638 15.046 1.231 1.00 79.25 82 GLY A CA 1
ATOM 687 C C . GLY A 1 82 ? -11.404 13.659 0.627 1.00 79.25 82 GLY A C 1
ATOM 688 O O . GLY A 1 82 ? -11.948 12.681 1.138 1.00 79.25 82 GLY A O 1
ATOM 689 N N . THR A 1 83 ? -10.633 13.586 -0.457 1.00 84.88 83 THR A N 1
ATOM 690 C CA . THR A 1 83 ? -10.329 12.366 -1.206 1.00 84.88 83 THR A CA 1
ATOM 691 C C . THR A 1 83 ? -9.085 11.684 -0.653 1.00 84.88 83 THR A C 1
ATOM 693 O O . THR A 1 83 ? -8.199 12.312 -0.061 1.00 84.88 83 THR A O 1
ATOM 696 N N . VAL A 1 84 ? -9.017 10.365 -0.811 1.00 91.19 84 VAL A N 1
ATOM 697 C CA . VAL A 1 84 ? -7.842 9.581 -0.416 1.00 91.19 84 VAL A CA 1
ATOM 698 C C . VAL A 1 84 ? -6.901 9.439 -1.607 1.00 91.19 84 VAL A C 1
ATOM 700 O O . VAL A 1 84 ? -7.294 8.970 -2.666 1.00 91.19 84 VAL A O 1
ATOM 703 N N . GLU A 1 85 ? -5.626 9.774 -1.417 1.00 94.50 85 GLU A N 1
ATOM 704 C CA . GLU A 1 85 ? -4.604 9.670 -2.461 1.00 94.50 85 GLU A CA 1
ATOM 705 C C . GLU A 1 85 ? -3.404 8.829 -2.020 1.00 94.50 85 GLU A C 1
ATOM 707 O O . GLU A 1 85 ? -3.008 8.816 -0.846 1.00 94.50 85 GLU A O 1
ATOM 712 N N . ILE A 1 86 ? -2.747 8.186 -2.990 1.00 96.19 86 ILE A N 1
ATOM 713 C CA . ILE A 1 86 ? -1.440 7.568 -2.767 1.00 96.19 86 ILE A CA 1
ATOM 714 C C . ILE A 1 86 ? -0.358 8.628 -2.541 1.00 96.19 86 ILE A C 1
ATOM 716 O O . ILE A 1 86 ? -0.339 9.701 -3.141 1.00 96.19 86 ILE A O 1
ATOM 720 N N . THR A 1 87 ? 0.607 8.316 -1.681 1.00 96.88 87 THR A N 1
ATOM 721 C CA . THR A 1 87 ? 1.781 9.172 -1.483 1.00 96.88 87 THR A CA 1
ATOM 722 C C . THR A 1 87 ? 2.928 8.779 -2.414 1.00 96.88 87 THR A C 1
ATOM 724 O O . THR A 1 87 ? 3.013 7.654 -2.910 1.00 96.88 87 THR A O 1
ATOM 727 N N . ALA A 1 88 ? 3.938 9.646 -2.526 1.00 96.62 88 ALA A N 1
ATOM 728 C CA . ALA A 1 88 ? 5.197 9.309 -3.199 1.00 96.62 88 ALA A CA 1
ATOM 729 C C . ALA A 1 88 ? 5.892 8.054 -2.621 1.00 96.62 88 ALA A C 1
ATOM 731 O O . ALA A 1 88 ? 6.705 7.420 -3.298 1.00 96.62 88 ALA A O 1
ATOM 732 N N . LYS A 1 89 ? 5.603 7.686 -1.361 1.00 96.56 89 LYS A N 1
ATOM 733 C CA . LYS A 1 89 ? 6.094 6.441 -0.759 1.00 96.56 89 LYS A CA 1
ATOM 734 C C . LYS A 1 89 ? 5.385 5.228 -1.360 1.00 96.56 89 LYS A C 1
ATOM 736 O O . LYS A 1 89 ? 6.067 4.263 -1.699 1.00 96.56 89 LYS A O 1
ATOM 741 N N . ALA A 1 90 ? 4.060 5.284 -1.495 1.00 95.25 90 ALA A N 1
ATOM 742 C CA . ALA A 1 90 ? 3.280 4.227 -2.134 1.00 95.25 90 ALA A CA 1
ATOM 743 C C . ALA A 1 90 ? 3.687 4.050 -3.593 1.00 95.25 90 ALA A C 1
ATOM 745 O O . ALA A 1 90 ? 4.011 2.935 -3.987 1.00 95.25 90 ALA A O 1
ATOM 746 N N . GLU A 1 91 ? 3.826 5.136 -4.355 1.00 94.62 91 GLU A N 1
ATOM 747 C CA . GLU A 1 91 ? 4.272 5.012 -5.743 1.00 94.62 91 GLU A CA 1
ATOM 748 C C . GLU A 1 91 ? 5.675 4.399 -5.873 1.00 94.62 91 GLU A C 1
ATOM 750 O O . GLU A 1 91 ? 5.961 3.671 -6.822 1.00 94.62 91 GLU A O 1
ATOM 755 N N . ARG A 1 92 ? 6.597 4.716 -4.953 1.00 95.81 92 ARG A N 1
ATOM 756 C CA . ARG A 1 92 ? 7.932 4.103 -4.954 1.00 95.81 92 ARG A CA 1
ATOM 757 C C . ARG A 1 92 ? 7.847 2.605 -4.680 1.00 95.81 92 ARG A C 1
ATOM 759 O O . ARG A 1 92 ? 8.542 1.851 -5.349 1.00 95.81 92 ARG A O 1
ATOM 766 N N . SER A 1 93 ? 7.018 2.209 -3.715 1.00 93.06 93 SER A N 1
ATOM 767 C CA . SER A 1 93 ? 6.772 0.802 -3.391 1.00 93.06 93 SER A CA 1
ATOM 768 C C . SER A 1 93 ? 6.189 0.064 -4.591 1.00 93.06 93 SER A C 1
ATOM 770 O O . SER A 1 93 ? 6.732 -0.953 -4.989 1.00 93.06 93 SER A O 1
ATOM 772 N N . LEU A 1 94 ? 5.154 0.625 -5.225 1.00 93.25 94 LEU A N 1
ATOM 773 C CA . LEU A 1 94 ? 4.528 0.070 -6.426 1.00 93.25 94 LEU A CA 1
ATOM 774 C C . LEU A 1 94 ? 5.546 -0.144 -7.550 1.00 93.25 94 LEU A C 1
ATOM 776 O O . LEU A 1 94 ? 5.647 -1.233 -8.100 1.00 93.25 94 LEU A O 1
ATOM 780 N N . ARG A 1 95 ? 6.367 0.871 -7.845 1.00 94.38 95 ARG A N 1
ATOM 781 C CA . ARG A 1 95 ? 7.421 0.751 -8.865 1.00 94.38 95 ARG A CA 1
ATOM 782 C C . ARG A 1 95 ? 8.458 -0.311 -8.511 1.00 94.38 95 ARG A C 1
ATOM 784 O O . ARG A 1 95 ? 8.983 -0.947 -9.414 1.00 94.38 95 ARG A O 1
ATOM 791 N N . GLN A 1 96 ? 8.791 -0.469 -7.233 1.00 93.31 96 GLN A N 1
ATOM 792 C CA . GLN A 1 96 ? 9.714 -1.510 -6.800 1.00 93.31 96 GLN A CA 1
ATOM 793 C C . GLN A 1 96 ? 9.104 -2.901 -7.005 1.00 93.31 96 GLN A C 1
ATOM 795 O O . GLN A 1 96 ? 9.756 -3.725 -7.637 1.00 93.31 96 GLN A O 1
ATOM 800 N N . SER A 1 97 ? 7.866 -3.125 -6.555 1.00 88.75 97 SER A N 1
ATOM 801 C CA . SER A 1 97 ? 7.156 -4.398 -6.732 1.00 88.75 97 SER A CA 1
ATOM 802 C C . SER A 1 97 ? 7.032 -4.774 -8.213 1.00 88.75 97 SER A C 1
ATOM 804 O O . SER A 1 97 ? 7.415 -5.872 -8.597 1.00 88.75 97 SER A O 1
ATOM 806 N N . ALA A 1 98 ? 6.633 -3.828 -9.070 1.00 88.81 98 ALA A N 1
ATOM 807 C CA . ALA A 1 98 ? 6.535 -4.058 -10.513 1.00 88.81 98 ALA A CA 1
ATOM 808 C C . ALA A 1 98 ? 7.895 -4.392 -11.156 1.00 88.81 98 ALA A C 1
ATOM 810 O O . ALA A 1 98 ? 7.987 -5.219 -12.061 1.00 88.81 98 ALA A O 1
ATOM 811 N N . LEU A 1 99 ? 8.986 -3.759 -10.704 1.00 90.94 99 LEU A N 1
ATOM 812 C CA . LEU A 1 99 ? 10.329 -4.106 -11.179 1.00 90.94 99 LEU A CA 1
ATOM 813 C C . LEU A 1 99 ? 10.739 -5.508 -10.721 1.00 90.94 99 LEU A C 1
ATOM 815 O O . LEU A 1 99 ? 11.326 -6.238 -11.515 1.00 90.94 99 LEU A O 1
ATOM 819 N N . GLU A 1 100 ? 10.457 -5.870 -9.470 1.00 88.25 100 GLU A N 1
ATOM 820 C CA . GLU A 1 100 ? 10.726 -7.207 -8.934 1.00 88.25 100 GLU A CA 1
ATOM 821 C C . GLU A 1 100 ? 9.988 -8.276 -9.746 1.00 88.25 100 GLU A C 1
ATOM 823 O O . GLU A 1 100 ? 10.639 -9.204 -10.214 1.00 88.25 100 GLU A O 1
ATOM 828 N N . GLU A 1 101 ? 8.700 -8.084 -10.046 1.00 85.81 101 GLU A N 1
ATOM 829 C CA . GLU A 1 101 ? 7.926 -8.989 -10.907 1.00 85.81 101 GLU A CA 1
ATOM 830 C C . GLU A 1 101 ? 8.543 -9.124 -12.307 1.00 85.81 101 GLU A C 1
ATOM 832 O O . GLU A 1 101 ? 8.818 -10.234 -12.766 1.00 85.81 101 GLU A O 1
ATOM 837 N N . ILE A 1 102 ? 8.865 -8.000 -12.962 1.00 86.31 102 ILE A N 1
ATOM 838 C CA . ILE A 1 102 ? 9.511 -8.008 -14.283 1.00 86.31 102 ILE A CA 1
ATOM 839 C C . ILE A 1 102 ? 10.828 -8.799 -14.249 1.00 86.31 102 ILE A C 1
ATOM 841 O O . ILE A 1 102 ? 11.120 -9.557 -15.179 1.00 86.31 102 ILE A O 1
ATOM 845 N N . PHE A 1 103 ? 11.652 -8.611 -13.213 1.00 84.50 103 PHE A N 1
ATOM 846 C CA . PHE A 1 103 ? 12.955 -9.269 -13.099 1.00 84.50 103 PHE A CA 1
ATOM 847 C C . PHE A 1 103 ? 12.876 -10.727 -12.644 1.00 84.50 103 PHE A C 1
ATOM 849 O O . PHE A 1 103 ? 13.743 -11.509 -13.041 1.00 84.50 103 PHE A O 1
ATOM 856 N N . ASP A 1 104 ? 11.858 -11.100 -11.877 1.00 83.94 104 ASP A N 1
ATOM 857 C CA . ASP A 1 104 ? 11.594 -12.486 -11.495 1.00 83.94 104 ASP A CA 1
ATOM 858 C C . ASP A 1 104 ? 11.070 -13.299 -12.692 1.00 83.94 104 ASP A C 1
ATOM 860 O O . ASP A 1 104 ? 11.508 -14.434 -12.914 1.00 83.94 104 ASP A O 1
ATOM 864 N N . ASP A 1 105 ? 10.221 -12.697 -13.531 1.00 80.06 105 ASP A N 1
ATOM 865 C CA . ASP A 1 105 ? 9.727 -13.298 -14.777 1.00 80.06 105 ASP A CA 1
ATOM 866 C C . ASP A 1 105 ? 10.792 -13.366 -15.880 1.00 80.06 105 ASP A C 1
ATOM 868 O O . ASP A 1 105 ? 10.786 -14.260 -16.747 1.00 80.06 105 ASP A O 1
ATOM 872 N N . LEU A 1 106 ? 11.753 -12.439 -15.856 1.00 76.06 106 LEU A N 1
ATOM 873 C CA . LEU A 1 106 ? 12.945 -12.497 -16.691 1.00 76.06 106 LEU A CA 1
ATOM 874 C C . LEU A 1 106 ? 13.783 -13.711 -16.281 1.00 76.06 106 LEU A C 1
ATOM 876 O O . LEU A 1 106 ? 14.654 -13.652 -15.414 1.00 76.06 106 LEU A O 1
ATOM 880 N N . ARG A 1 107 ? 13.569 -14.835 -16.979 1.00 62.81 107 ARG A N 1
ATOM 881 C CA . ARG A 1 107 ? 14.429 -16.021 -16.863 1.00 62.81 107 ARG A CA 1
ATOM 882 C C . ARG A 1 107 ? 15.886 -15.584 -16.889 1.00 62.81 107 ARG A C 1
ATOM 884 O O . ARG A 1 107 ? 16.312 -14.935 -17.844 1.00 62.81 107 ARG A O 1
ATOM 891 N N . LYS A 1 108 ? 16.651 -16.021 -15.886 1.00 60.62 108 LYS A N 1
ATOM 892 C CA . LYS A 1 108 ? 18.110 -15.903 -15.845 1.00 60.62 108 LYS A CA 1
ATOM 893 C C . LYS A 1 108 ? 18.668 -16.432 -17.170 1.00 60.62 108 LYS A C 1
ATOM 895 O O . LYS A 1 108 ? 18.737 -17.643 -17.380 1.00 60.62 108 LYS A O 1
ATOM 900 N N . HIS A 1 109 ? 18.963 -15.543 -18.113 1.00 55.09 109 HIS A N 1
ATOM 901 C CA . HIS A 1 109 ? 19.561 -15.951 -19.373 1.00 55.09 109 HIS A CA 1
ATOM 902 C C . HIS A 1 109 ? 20.971 -16.464 -19.053 1.00 55.09 109 HIS A C 1
ATOM 904 O O . HIS A 1 109 ? 21.628 -15.932 -18.155 1.00 55.09 109 HIS A O 1
ATOM 910 N N . GLY A 1 110 ? 21.386 -17.549 -19.717 1.00 65.00 110 GLY A N 1
ATOM 911 C CA . GLY A 1 110 ? 22.717 -18.149 -19.554 1.00 65.00 110 GLY A CA 1
ATOM 912 C C . GLY A 1 110 ? 23.839 -17.184 -19.942 1.00 65.00 110 GLY A C 1
ATOM 913 O O . GLY A 1 110 ? 23.554 -16.032 -20.255 1.00 65.00 110 GLY A O 1
ATOM 914 N N . ASP A 1 111 ? 25.092 -17.658 -19.917 1.00 57.66 111 ASP A N 1
ATOM 915 C CA . ASP A 1 111 ? 26.314 -16.876 -20.173 1.00 57.66 111 ASP A CA 1
ATOM 916 C C . ASP A 1 111 ? 26.157 -15.889 -21.346 1.00 57.66 111 ASP A C 1
ATOM 918 O O . ASP A 1 111 ? 26.361 -16.221 -22.514 1.00 57.66 111 ASP A O 1
ATOM 922 N N . GLY A 1 112 ? 25.749 -14.664 -21.023 1.00 60.84 112 GLY A N 1
ATOM 923 C CA . GLY A 1 112 ? 25.741 -13.536 -21.937 1.00 60.84 112 GLY A CA 1
ATOM 924 C C . GLY A 1 112 ? 27.119 -12.890 -21.948 1.00 60.84 112 GLY A C 1
ATOM 925 O O . GLY A 1 112 ? 27.887 -13.031 -20.995 1.00 60.84 112 GLY A O 1
ATOM 926 N N . GLU A 1 113 ? 27.419 -12.119 -22.991 1.00 58.84 113 GLU A N 1
ATOM 927 C CA . GLU A 1 113 ? 28.645 -11.313 -23.112 1.00 58.84 113 GLU A CA 1
ATOM 928 C C . GLU A 1 113 ? 28.670 -10.119 -22.129 1.00 58.84 113 GLU A C 1
ATOM 930 O O . GLU A 1 113 ? 29.054 -8.998 -22.468 1.00 58.84 113 GLU A O 1
ATOM 935 N N . HIS A 1 114 ? 28.233 -10.316 -20.884 1.00 68.31 114 HIS A N 1
ATOM 936 C CA . HIS A 1 114 ? 28.410 -9.328 -19.837 1.00 68.31 114 HIS A CA 1
ATOM 937 C C . HIS A 1 114 ? 29.903 -9.195 -19.554 1.00 68.31 114 HIS A C 1
ATOM 939 O O . HIS A 1 114 ? 30.599 -10.176 -19.302 1.00 68.31 114 HIS A O 1
ATOM 945 N N . ARG A 1 115 ? 30.401 -7.958 -19.575 1.00 55.53 115 ARG A N 1
ATOM 946 C CA . ARG A 1 115 ? 31.765 -7.639 -19.154 1.00 55.53 115 ARG A CA 1
ATOM 947 C C . ARG A 1 115 ? 31.910 -8.001 -17.678 1.00 55.53 115 ARG A C 1
ATOM 949 O O . ARG A 1 115 ? 31.483 -7.262 -16.797 1.00 55.53 115 ARG A O 1
ATOM 956 N N . THR A 1 116 ? 32.481 -9.165 -17.419 1.00 64.19 116 THR A N 1
ATOM 957 C CA . THR A 1 116 ? 32.828 -9.625 -16.081 1.00 64.19 116 THR A CA 1
ATOM 958 C C . THR A 1 116 ? 34.257 -9.176 -15.759 1.00 64.19 116 THR A C 1
ATOM 960 O O . THR A 1 116 ? 35.132 -9.302 -16.616 1.00 64.19 116 THR A O 1
ATOM 963 N N . PRO A 1 117 ? 34.529 -8.674 -14.540 1.00 62.09 117 PRO A N 1
ATOM 964 C CA . PRO A 1 117 ? 35.896 -8.434 -14.080 1.00 62.09 117 PRO A CA 1
ATOM 965 C C . PRO A 1 117 ? 36.619 -9.743 -13.721 1.00 62.09 117 PRO A C 1
ATOM 967 O O . PRO A 1 117 ? 37.822 -9.733 -13.480 1.00 62.09 117 PRO A O 1
ATOM 970 N N . PHE A 1 118 ? 35.893 -10.865 -13.647 1.00 62.78 118 PHE A N 1
ATOM 971 C CA . PHE A 1 118 ? 36.477 -12.183 -13.468 1.00 62.78 118 PHE A CA 1
ATOM 972 C C . PHE A 1 118 ? 37.109 -12.621 -14.775 1.00 62.78 118 PHE A C 1
ATOM 974 O O . PHE A 1 118 ? 36.450 -12.774 -15.806 1.00 62.78 118 PHE A O 1
ATOM 981 N N . THR A 1 119 ? 38.405 -12.834 -14.698 1.00 62.53 119 THR A N 1
ATOM 9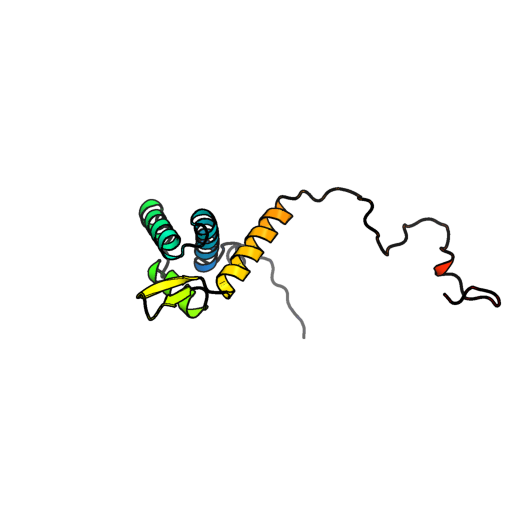82 C CA . THR A 1 119 ? 39.208 -13.382 -15.764 1.00 62.53 119 THR A CA 1
ATOM 983 C C . THR A 1 119 ? 39.010 -14.893 -15.716 1.00 62.53 119 THR A C 1
ATOM 985 O O . THR A 1 119 ? 39.200 -15.526 -14.677 1.00 62.53 119 THR A O 1
ATOM 988 N N . GLY A 1 120 ? 38.468 -15.465 -16.796 1.00 66.62 120 GLY A N 1
ATOM 989 C CA . GLY A 1 120 ? 38.176 -16.898 -16.864 1.00 66.62 120 GLY A CA 1
ATOM 990 C C . GLY A 1 120 ? 39.412 -17.733 -16.515 1.00 66.62 120 GLY A C 1
ATOM 991 O O . GLY A 1 120 ? 40.536 -17.278 -16.713 1.00 66.62 120 GLY A O 1
ATOM 992 N N . GLY A 1 121 ? 39.206 -18.949 -16.000 1.00 59.47 121 GLY A N 1
ATOM 993 C CA . GLY A 1 121 ? 40.265 -19.857 -15.533 1.00 59.47 121 GLY A CA 1
ATOM 994 C C . GLY A 1 121 ? 41.133 -20.458 -16.646 1.00 59.47 121 GLY A C 1
ATOM 995 O O . GLY A 1 121 ? 41.340 -21.667 -16.672 1.00 59.47 121 GLY A O 1
ATOM 996 N N . GLY A 1 122 ? 41.578 -19.640 -17.597 1.00 64.44 122 GLY A N 1
ATOM 997 C CA . GLY A 1 122 ? 42.606 -19.998 -18.560 1.00 64.44 122 GLY A CA 1
ATOM 998 C C . GLY A 1 122 ? 43.969 -20.087 -17.876 1.00 64.44 122 GLY A C 1
ATOM 999 O O . GLY A 1 122 ? 44.262 -19.344 -16.944 1.00 64.44 122 GLY A O 1
ATOM 1000 N N . ASP A 1 123 ? 44.803 -21.002 -18.361 1.00 59.53 123 ASP A N 1
ATOM 1001 C CA . ASP A 1 123 ? 46.145 -21.285 -17.826 1.00 59.53 123 ASP A CA 1
ATOM 1002 C C . ASP A 1 123 ? 47.166 -20.161 -18.127 1.00 59.53 123 ASP A C 1
ATOM 1004 O O . ASP A 1 123 ? 48.312 -20.193 -17.676 1.00 59.53 123 ASP A O 1
ATOM 1008 N N . GLU A 1 124 ? 46.764 -19.148 -18.902 1.00 61.81 124 GLU A N 1
ATOM 1009 C CA . GLU A 1 124 ? 47.603 -18.017 -19.292 1.00 61.81 124 GLU A CA 1
ATOM 1010 C C . GLU A 1 124 ? 47.394 -16.826 -18.353 1.00 61.81 124 GLU A C 1
ATOM 1012 O O . GLU A 1 124 ? 46.298 -16.276 -18.226 1.00 61.81 124 GLU A O 1
ATOM 1017 N N . ARG A 1 125 ? 48.480 -16.388 -17.703 1.00 61.28 125 ARG A N 1
ATOM 1018 C CA . ARG A 1 125 ? 48.480 -15.152 -16.915 1.00 61.28 125 ARG A CA 1
ATOM 1019 C C . ARG A 1 125 ? 48.189 -13.961 -17.816 1.00 61.28 125 ARG A C 1
ATOM 1021 O O . ARG A 1 125 ? 48.889 -13.733 -18.801 1.00 61.28 125 ARG A O 1
ATOM 1028 N N . LEU A 1 126 ? 47.215 -13.155 -17.413 1.00 67.12 126 LEU A N 1
ATOM 1029 C CA . LEU A 1 126 ? 46.897 -11.933 -18.131 1.00 67.12 126 LEU A CA 1
ATOM 1030 C C . LEU A 1 126 ? 48.027 -10.907 -17.989 1.00 67.12 126 LEU A C 1
ATOM 1032 O O . LEU A 1 126 ? 48.552 -10.741 -16.881 1.00 67.12 126 LEU A O 1
ATOM 1036 N N . PRO A 1 127 ? 48.369 -10.182 -19.071 1.00 66.69 127 PRO A N 1
ATOM 1037 C CA . PRO A 1 127 ? 49.437 -9.182 -19.071 1.00 66.69 127 PRO A CA 1
ATOM 1038 C C . PRO A 1 127 ? 49.279 -8.102 -17.994 1.00 66.69 127 PRO A C 1
ATOM 1040 O O . PRO A 1 127 ? 50.276 -7.596 -17.494 1.00 66.69 127 PRO A O 1
ATOM 1043 N N . GLU A 1 128 ? 48.042 -7.784 -17.611 1.00 68.12 128 GLU A N 1
ATOM 1044 C CA . GLU A 1 128 ? 47.690 -6.816 -16.561 1.00 68.12 128 GLU A CA 1
ATOM 1045 C C . GLU A 1 128 ? 48.000 -7.281 -15.127 1.00 68.12 128 GLU A C 1
ATOM 1047 O O . GLU A 1 128 ? 48.033 -6.469 -14.209 1.00 68.12 128 GLU A O 1
ATOM 1052 N N . THR A 1 129 ? 48.239 -8.580 -14.921 1.00 69.81 129 THR A N 1
ATOM 1053 C CA . THR A 1 129 ? 48.599 -9.164 -13.613 1.00 69.81 129 THR A CA 1
ATOM 1054 C C . THR A 1 129 ? 50.098 -9.454 -13.478 1.00 69.81 129 THR A C 1
ATOM 1056 O O . THR A 1 129 ? 50.535 -10.027 -12.476 1.00 69.81 129 THR A O 1
ATOM 1059 N N . ARG A 1 130 ? 50.886 -9.112 -14.506 1.00 74.88 130 ARG A N 1
ATOM 1060 C CA . ARG A 1 130 ? 52.351 -9.209 -14.513 1.00 74.88 130 ARG A CA 1
ATOM 1061 C C . ARG A 1 130 ? 52.946 -8.037 -13.727 1.00 74.88 130 ARG A C 1
ATOM 1063 O O . ARG A 1 130 ? 52.442 -6.921 -13.808 1.00 74.88 130 ARG A O 1
ATOM 1070 N N . ASP A 1 131 ? 54.030 -8.292 -12.997 1.00 79.19 131 ASP A N 1
ATOM 1071 C CA . ASP A 1 131 ? 54.806 -7.238 -12.340 1.00 79.19 131 ASP A CA 1
ATOM 1072 C C . ASP A 1 131 ? 55.355 -6.235 -13.366 1.00 79.19 131 ASP A C 1
ATOM 1074 O O . ASP A 1 131 ? 55.811 -6.613 -14.444 1.00 79.19 131 ASP A O 1
ATOM 1078 N N . TRP A 1 132 ? 55.318 -4.948 -13.024 1.00 80.88 132 TRP A N 1
ATOM 1079 C CA . TRP A 1 132 ? 55.745 -3.878 -13.924 1.00 80.88 132 TRP A CA 1
ATOM 1080 C C . TRP A 1 132 ? 57.242 -3.973 -14.257 1.00 80.88 132 TRP A C 1
ATOM 1082 O O . TRP A 1 132 ? 58.081 -4.077 -13.357 1.00 80.88 132 TRP A O 1
ATOM 1092 N N . GLU A 1 133 ? 57.584 -3.866 -15.543 1.00 83.00 133 GLU A N 1
ATOM 1093 C CA . GLU A 1 133 ? 58.962 -3.788 -16.031 1.00 83.00 133 GLU A CA 1
ATOM 1094 C C . GLU A 1 133 ? 59.255 -2.431 -16.684 1.00 83.00 133 GLU A C 1
ATOM 1096 O O . GLU A 1 133 ? 58.392 -1.768 -17.264 1.00 83.00 133 GLU A O 1
ATOM 1101 N N . PHE A 1 134 ? 60.516 -2.002 -16.599 1.00 76.69 134 PHE A N 1
ATOM 1102 C CA . PHE A 1 134 ? 60.944 -0.715 -17.139 1.00 76.69 134 PHE A CA 1
ATOM 1103 C C . PHE A 1 134 ? 60.708 -0.642 -18.656 1.00 76.69 134 PHE A C 1
ATOM 1105 O O . PHE A 1 134 ? 61.358 -1.345 -19.428 1.00 76.69 134 PHE A O 1
ATOM 1112 N N . GLY A 1 135 ? 59.798 0.246 -19.069 1.00 81.12 135 GLY A N 1
ATOM 1113 C CA . GLY A 1 135 ? 59.341 0.395 -20.455 1.00 81.12 135 GLY A CA 1
ATOM 1114 C C . GLY A 1 135 ? 57.849 0.112 -20.650 1.00 81.12 135 GLY A C 1
ATOM 1115 O O . GLY A 1 135 ? 57.315 0.436 -21.710 1.00 81.12 135 GLY A O 1
ATOM 1116 N N . ASP A 1 136 ? 57.171 -0.432 -19.635 1.00 80.94 136 ASP A N 1
ATOM 1117 C CA . ASP A 1 136 ? 55.731 -0.673 -19.669 1.00 80.94 136 ASP A CA 1
ATOM 1118 C C . ASP A 1 136 ? 54.922 0.634 -19.656 1.00 80.94 136 ASP A C 1
ATOM 1120 O O . ASP A 1 136 ? 55.272 1.623 -19.001 1.00 80.94 136 ASP A O 1
ATOM 1124 N N . ASN A 1 137 ? 53.819 0.627 -20.407 1.00 72.50 137 ASN A N 1
ATOM 1125 C CA . ASN A 1 137 ? 52.951 1.784 -20.602 1.00 72.50 137 ASN A CA 1
ATOM 1126 C C . ASN A 1 137 ? 52.184 2.101 -19.304 1.00 72.50 137 ASN A C 1
ATOM 1128 O O . ASN A 1 137 ? 51.544 1.225 -18.734 1.00 72.50 137 ASN A O 1
ATOM 1132 N N . ILE A 1 138 ? 52.241 3.350 -18.844 1.00 69.25 138 ILE A N 1
ATOM 1133 C CA . ILE A 1 138 ? 51.662 3.829 -17.569 1.00 69.25 138 ILE A CA 1
ATOM 1134 C C . ILE A 1 138 ? 50.212 4.323 -17.710 1.00 69.25 138 ILE A C 1
ATOM 1136 O O . ILE A 1 138 ? 49.792 5.204 -16.962 1.00 69.25 138 ILE A O 1
ATOM 1140 N N . SER A 1 139 ? 49.476 3.830 -18.708 1.00 57.97 139 SER A N 1
ATOM 1141 C CA . SER A 1 139 ? 48.161 4.383 -19.048 1.00 57.97 139 SER A CA 1
ATOM 1142 C C . SER A 1 139 ? 47.024 3.855 -18.189 1.00 57.97 139 SER A C 1
ATOM 1144 O O . SER A 1 139 ? 47.045 2.656 -17.841 1.00 57.97 139 SER A O 1
#

Secondary structure (DSSP, 8-state):
----PPPP-TTTS--PPPHHHHHHHHHHHHHHHTTT-HHHHHHHHHHHHHHH-TTTTSS--HHHHHHHHHHTTSEEE-TTT--EEE-HHHHHHHHHHHHHHHHHHS---SS-----SSPP--SSPPGGGSPP-TT----

pLDDT: mean 83.14, std 14.36, range [53.38, 98.06]

Foldseek 3Di:
DDDDDDDDDCVVNPPDDPLLVVLLVQLLVLCVVVVQQNVSSLVVSVVCCVVPVSCPPHPDDSVNSVVVCVVVQQWDQDPVPRGIGGDPVVVVVSVVVVVVVVVVVPPPDPDDPPPDPDDPPDPDDDPVPDDDDPPDDPD

Radius of gyration: 25.74 Å; chains: 1; bounding box: 78×47×46 Å

Sequence (139 aa):
MRLRYTEWDPSRHGSQKPLFEELFDLFQDLLEHTAGDAEEALDWLRQLDDAHDLTEGSDKTLDDFIEELKKRGYLREDEEEGTVEITAKAERSLRQSALEEIFDDLRKHGDGEHRTPFTGGGDERLPETRDWEFGDNIS